Protein AF-A0AB37XMK6-F1 (afdb_monomer_lite)

InterPro domains:
  IPR027417 P-loop containing nucleoside triphosphate hydrolase [G3DSA:3.40.50.300] (1-75)

pLDDT: mean 85.61, std 7.87, range [52.38, 94.75]

Foldseek 3Di:
DVPDDDDDPVVDPDDDPVPDDDDLAAPPPVVVVVLLVVQVPDPDPPRDDDDDDDPDRCRVVNSVSVVVVVVVVVD

Organism: Staphylococcus aureus (NCBI:txid1280)

Secondary structure (DSSP, 8-state):
--S-----GGG-S-SSGGGSPPP-S-TT-HHHHHHHHHHHT---TT--------SSS-HHHHHHHHHHHHHHH--

Sequence (75 aa):
DALTRPFEPSQFNFKTTAELEPFLGVLGQERAVEALQFGVAMPRPGYNVYVMGEPGPGRFSFVRRYLKAEGKRLQ

Radius of gyration: 18.02 Å; chains: 1; bounding box: 35×29×50 Å

Structure (mmCIF, N/CA/C/O backbone):
data_AF-A0AB37XMK6-F1
#
_entry.id   AF-A0AB37XMK6-F1
#
loop_
_atom_site.group_PDB
_atom_site.id
_atom_site.type_symbol
_atom_site.label_atom_id
_atom_site.label_alt_id
_atom_site.label_comp_id
_atom_site.label_asym_id
_atom_site.label_entity_id
_atom_site.label_seq_id
_atom_site.pdbx_PDB_ins_code
_atom_site.Cartn_x
_atom_site.Cartn_y
_atom_site.Cartn_z
_atom_site.occupancy
_atom_site.B_iso_or_equiv
_atom_site.auth_seq_id
_atom_site.auth_comp_id
_atom_site.auth_asym_id
_atom_site.auth_atom_id
_atom_site.pdbx_PDB_model_num
ATOM 1 N N . ASP A 1 1 ? 19.935 -13.792 -26.193 1.00 56.81 1 ASP A N 1
ATOM 2 C CA . ASP A 1 1 ? 18.523 -13.636 -26.609 1.00 56.81 1 ASP A CA 1
ATOM 3 C C . ASP A 1 1 ? 17.490 -14.306 -25.697 1.00 56.81 1 ASP A C 1
ATOM 5 O O . ASP A 1 1 ? 16.381 -13.806 -25.629 1.00 56.81 1 ASP A O 1
ATOM 9 N N . ALA A 1 2 ? 17.815 -15.353 -24.920 1.00 71.62 2 ALA A N 1
ATOM 10 C CA . ALA A 1 2 ? 16.862 -15.992 -23.987 1.00 71.62 2 ALA A CA 1
ATOM 11 C C . ALA A 1 2 ? 16.824 -15.404 -22.550 1.00 71.62 2 ALA A C 1
ATOM 13 O O . ALA A 1 2 ? 16.147 -15.952 -21.685 1.00 71.62 2 ALA A O 1
ATOM 14 N N . LEU A 1 3 ? 17.573 -14.326 -22.269 1.00 86.25 3 LEU A N 1
ATOM 15 C CA . LEU A 1 3 ? 17.752 -13.767 -20.912 1.00 86.25 3 LEU A CA 1
ATOM 16 C C . LEU A 1 3 ? 17.104 -12.393 -20.706 1.00 86.25 3 LEU A C 1
ATOM 18 O O . LEU A 1 3 ? 17.116 -11.871 -19.593 1.00 86.25 3 LEU A O 1
ATOM 22 N N . THR A 1 4 ? 16.561 -11.788 -21.761 1.00 87.56 4 THR A N 1
ATOM 23 C CA . THR A 1 4 ? 15.905 -10.483 -21.684 1.00 87.56 4 THR A CA 1
ATOM 24 C C . THR A 1 4 ? 14.486 -10.581 -22.212 1.00 87.56 4 THR A C 1
ATOM 26 O O . THR A 1 4 ? 14.178 -11.377 -23.097 1.00 87.56 4 THR A O 1
ATOM 29 N N . ARG A 1 5 ? 13.605 -9.754 -21.648 1.00 86.25 5 ARG A N 1
ATOM 30 C CA . ARG A 1 5 ? 12.246 -9.567 -22.146 1.00 86.25 5 ARG A CA 1
ATOM 31 C C . ARG A 1 5 ? 12.167 -8.154 -22.733 1.00 86.25 5 ARG A C 1
ATOM 33 O O . ARG A 1 5 ? 12.026 -7.210 -21.956 1.00 86.25 5 ARG A O 1
ATOM 40 N N . PRO A 1 6 ? 12.365 -7.986 -24.054 1.00 87.81 6 PRO A N 1
ATOM 41 C CA . PRO A 1 6 ? 12.356 -6.669 -24.675 1.00 87.81 6 PRO A CA 1
ATOM 42 C C . PRO A 1 6 ? 10.952 -6.068 -24.629 1.00 87.81 6 PRO A C 1
ATOM 44 O O . PRO A 1 6 ? 9.949 -6.785 -24.593 1.00 87.81 6 PRO A O 1
ATOM 47 N N . PHE A 1 7 ? 10.891 -4.742 -24.625 1.00 89.00 7 PHE A N 1
ATOM 48 C CA . PHE A 1 7 ? 9.646 -3.996 -24.667 1.00 89.00 7 PHE A CA 1
ATOM 49 C C . PHE A 1 7 ? 9.854 -2.743 -25.528 1.00 89.00 7 PHE A C 1
ATOM 51 O O . PHE A 1 7 ? 10.900 -2.102 -25.452 1.00 89.00 7 PHE A O 1
ATOM 58 N N . GLU A 1 8 ? 8.862 -2.401 -26.350 1.00 91.00 8 GLU A N 1
ATOM 59 C CA . GLU A 1 8 ? 8.902 -1.214 -27.209 1.00 91.00 8 GLU A CA 1
ATOM 60 C C . GLU A 1 8 ? 8.444 0.037 -26.446 1.00 91.00 8 GLU A C 1
ATOM 62 O O . GLU A 1 8 ? 7.336 0.024 -25.905 1.00 91.00 8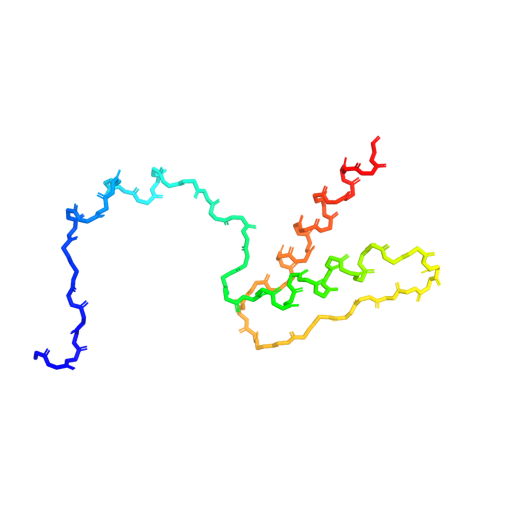 GLU A O 1
ATOM 67 N N . PRO A 1 9 ? 9.213 1.139 -26.404 1.00 87.75 9 PRO A N 1
ATOM 68 C CA . PRO A 1 9 ? 8.810 2.353 -25.687 1.00 87.75 9 PRO A CA 1
ATOM 69 C C . PRO A 1 9 ? 7.478 2.948 -26.163 1.00 87.75 9 PRO A C 1
ATOM 71 O O . PRO A 1 9 ? 6.756 3.549 -25.373 1.00 87.75 9 PRO A O 1
ATOM 74 N N . SER A 1 10 ? 7.117 2.732 -27.432 1.00 90.00 10 SER A N 1
ATOM 75 C CA . SER A 1 10 ? 5.854 3.190 -28.023 1.00 90.00 10 SER A CA 1
ATOM 76 C C . SER A 1 10 ? 4.604 2.541 -27.421 1.00 90.00 10 SER A C 1
ATOM 78 O O . SER A 1 10 ? 3.499 2.968 -27.739 1.00 90.00 10 SER A O 1
ATOM 80 N N . GLN A 1 11 ? 4.746 1.515 -26.573 1.00 92.75 11 GLN A N 1
ATOM 81 C CA . GLN A 1 11 ? 3.616 0.907 -25.862 1.00 92.75 11 GLN A CA 1
ATOM 82 C C . GLN A 1 11 ? 3.096 1.764 -24.697 1.00 92.75 11 GLN A C 1
ATOM 84 O O . GLN A 1 11 ? 2.029 1.480 -24.157 1.00 92.75 11 GLN A O 1
ATOM 89 N N . PHE A 1 12 ? 3.853 2.781 -24.276 1.00 91.62 12 PHE A N 1
ATOM 90 C CA . PHE A 1 12 ? 3.495 3.647 -23.160 1.00 91.62 12 PHE A CA 1
ATOM 91 C C . PHE A 1 12 ? 2.986 5.003 -23.647 1.00 91.62 12 PHE A C 1
ATOM 93 O O . PHE A 1 12 ? 3.546 5.611 -24.555 1.00 91.62 12 PHE A O 1
ATOM 100 N N . ASN A 1 13 ? 1.953 5.512 -22.976 1.00 92.44 13 ASN A N 1
ATOM 101 C CA . ASN A 1 13 ? 1.337 6.806 -23.284 1.00 92.44 13 ASN A CA 1
ATOM 102 C C . ASN A 1 13 ? 1.985 7.984 -22.527 1.00 92.44 13 ASN A C 1
ATOM 104 O O . ASN A 1 13 ? 1.352 9.022 -22.361 1.00 92.44 13 ASN A O 1
ATOM 108 N N . PHE A 1 14 ? 3.215 7.826 -22.034 1.00 93.94 14 PHE A N 1
ATOM 109 C CA . PHE A 1 14 ? 3.957 8.851 -21.292 1.00 93.94 14 PHE A CA 1
ATOM 110 C C . PHE A 1 14 ? 5.416 8.889 -21.754 1.00 93.94 14 PHE A C 1
ATOM 112 O O . PHE A 1 14 ? 5.958 7.866 -22.176 1.00 93.94 14 PHE A O 1
ATOM 119 N N . LYS A 1 15 ? 6.065 10.058 -21.670 1.00 90.50 15 LYS A N 1
ATOM 120 C CA . LYS A 1 15 ? 7.488 10.198 -22.042 1.00 90.50 15 LYS A CA 1
ATOM 121 C C . LYS A 1 15 ? 8.420 10.024 -20.851 1.00 90.50 15 LYS A C 1
ATOM 123 O O . LYS A 1 15 ? 9.509 9.474 -20.992 1.00 90.50 15 LYS A O 1
ATOM 128 N N . THR A 1 16 ? 8.001 10.491 -19.681 1.00 92.12 16 THR A N 1
ATOM 129 C CA . THR A 1 16 ? 8.778 10.428 -18.442 1.00 92.12 16 THR A CA 1
ATOM 130 C C . THR A 1 16 ? 7.911 9.958 -17.280 1.00 92.12 16 THR A C 1
ATOM 132 O O . THR A 1 16 ? 6.708 10.200 -17.243 1.00 92.12 16 THR A O 1
ATOM 135 N N . THR A 1 17 ? 8.516 9.318 -16.278 1.00 91.44 17 THR A N 1
ATOM 136 C CA . THR A 1 17 ? 7.787 8.874 -15.075 1.00 91.44 17 THR A CA 1
ATOM 137 C C . THR A 1 17 ? 7.262 10.034 -14.226 1.00 91.44 17 THR A C 1
ATOM 139 O O . THR A 1 17 ? 6.476 9.800 -13.317 1.00 91.44 17 THR A O 1
ATOM 142 N N . ALA A 1 18 ? 7.687 11.272 -14.502 1.00 93.31 18 ALA A N 1
ATOM 143 C CA . ALA A 1 18 ? 7.162 12.471 -13.854 1.00 93.31 18 ALA A CA 1
ATOM 144 C C . ALA A 1 18 ? 5.727 12.807 -14.301 1.00 93.31 18 ALA A C 1
ATOM 146 O O . ALA A 1 18 ? 5.026 13.518 -13.591 1.00 93.31 18 ALA A O 1
ATOM 147 N N . GLU A 1 19 ? 5.292 12.291 -15.454 1.00 94.75 19 GLU A N 1
ATOM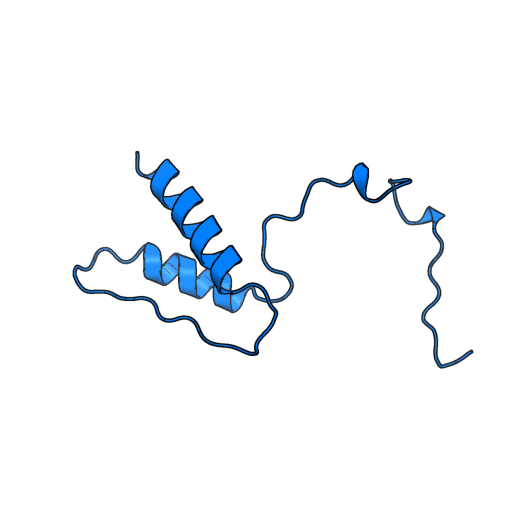 148 C CA . GLU A 1 19 ? 3.928 12.460 -15.976 1.00 94.75 19 GLU A CA 1
ATOM 149 C C . GLU A 1 19 ? 2.934 11.459 -15.369 1.00 94.75 19 GLU A C 1
ATOM 151 O O . GLU A 1 19 ? 1.733 11.553 -15.611 1.00 94.75 19 GLU A O 1
ATOM 156 N N . LEU A 1 20 ? 3.423 10.473 -14.613 1.00 91.94 20 LEU A N 1
ATOM 157 C CA . LEU A 1 20 ? 2.584 9.445 -14.019 1.00 91.94 20 LEU A CA 1
ATOM 158 C C . LEU A 1 20 ? 2.008 9.917 -12.691 1.00 91.94 20 LEU A C 1
ATOM 160 O O . LEU A 1 20 ? 2.731 10.375 -11.805 1.00 91.94 20 LEU A O 1
ATOM 164 N N . GLU A 1 21 ? 0.709 9.691 -12.521 1.00 89.00 21 GLU A N 1
ATOM 165 C CA . GLU A 1 21 ? 0.082 9.810 -11.213 1.00 89.00 21 GLU A CA 1
ATOM 166 C C . GLU A 1 21 ? 0.727 8.815 -10.238 1.00 89.00 21 GLU A C 1
ATOM 168 O O . GLU A 1 21 ? 0.876 7.629 -10.569 1.00 89.00 21 GLU A O 1
ATOM 173 N N . PRO A 1 22 ? 1.118 9.253 -9.026 1.00 83.94 22 PRO A N 1
ATOM 174 C CA . PRO A 1 22 ? 1.757 8.357 -8.084 1.00 83.94 22 PRO A CA 1
ATOM 175 C C . PRO A 1 22 ? 0.815 7.207 -7.727 1.00 83.94 22 PRO A C 1
ATOM 177 O O . PRO A 1 22 ? -0.334 7.412 -7.334 1.00 83.94 22 PRO A O 1
ATOM 180 N N . PHE A 1 23 ? 1.307 5.973 -7.809 1.00 82.31 23 PHE A N 1
ATOM 181 C CA . PHE A 1 23 ? 0.531 4.826 -7.363 1.00 82.31 23 PHE A CA 1
ATOM 182 C C . PHE A 1 23 ? 0.397 4.858 -5.838 1.00 82.31 23 PHE A C 1
ATOM 184 O O . PHE A 1 23 ? 1.385 4.871 -5.101 1.00 82.31 23 PHE A O 1
ATOM 191 N N . LEU A 1 24 ? -0.843 4.907 -5.353 1.00 71.81 24 LEU A N 1
ATOM 192 C CA . LEU A 1 24 ? -1.133 5.097 -3.931 1.00 71.81 24 LEU A CA 1
ATOM 193 C C . LEU A 1 24 ? -1.471 3.796 -3.188 1.00 71.81 24 LEU A C 1
ATOM 195 O O . LEU A 1 24 ? -1.650 3.831 -1.969 1.00 71.81 24 LEU A O 1
ATOM 199 N N . GLY A 1 25 ? -1.556 2.677 -3.911 1.00 73.38 25 GLY A N 1
ATOM 200 C CA . GLY A 1 25 ? -1.863 1.356 -3.370 1.00 73.38 25 GLY A CA 1
ATOM 201 C C . GLY A 1 25 ? -0.624 0.543 -2.990 1.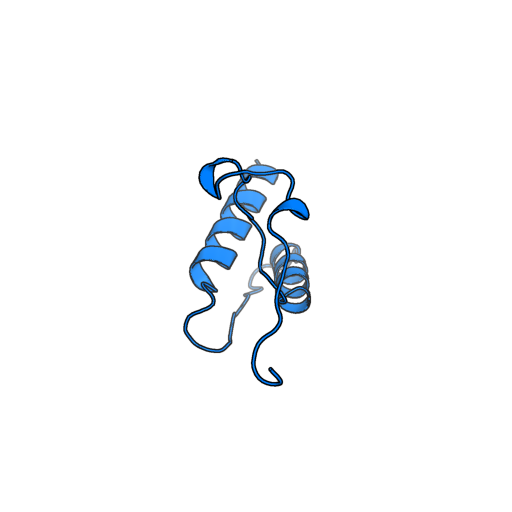00 73.38 25 GLY A C 1
ATOM 202 O O . GLY A 1 25 ? 0.493 1.057 -2.921 1.00 73.38 25 GLY A O 1
ATOM 203 N N . VAL A 1 26 ? -0.830 -0.757 -2.772 1.00 77.19 26 VAL A N 1
ATOM 204 C CA . VAL A 1 26 ? 0.249 -1.742 -2.593 1.00 77.19 26 VAL A CA 1
ATOM 205 C C . VAL A 1 26 ? 0.236 -2.704 -3.765 1.00 77.19 26 VAL A C 1
ATOM 207 O O . VAL A 1 26 ? -0.812 -3.241 -4.115 1.00 77.19 26 VAL A O 1
ATOM 210 N N . LEU A 1 27 ? 1.401 -2.926 -4.369 1.00 81.31 27 LEU A N 1
ATOM 211 C CA . LEU A 1 27 ? 1.546 -3.850 -5.489 1.00 81.31 27 LEU A CA 1
ATOM 212 C C . LEU A 1 27 ? 1.550 -5.296 -4.983 1.00 81.31 27 LEU A C 1
ATOM 214 O O . LEU A 1 27 ? 2.355 -5.642 -4.120 1.00 81.31 27 LEU A O 1
ATOM 218 N N . GLY A 1 28 ? 0.664 -6.132 -5.530 1.00 84.56 28 GLY A N 1
ATOM 219 C CA . GLY A 1 28 ? 0.647 -7.580 -5.289 1.00 84.56 28 GLY A CA 1
ATOM 220 C C . GLY A 1 28 ? 0.284 -8.009 -3.864 1.00 84.56 28 GLY A C 1
ATOM 221 O O . GLY A 1 28 ? 0.601 -9.126 -3.473 1.00 84.56 28 GLY A O 1
ATOM 222 N N . GLN A 1 29 ? -0.345 -7.134 -3.072 1.00 86.69 29 GLN A N 1
ATOM 223 C CA . GLN A 1 29 ? -0.676 -7.398 -1.663 1.00 86.69 29 GLN A CA 1
ATOM 224 C C . GLN A 1 29 ? -2.176 -7.254 -1.379 1.00 86.69 29 GLN A C 1
ATOM 226 O O . GLN A 1 29 ? -2.568 -6.773 -0.317 1.00 86.69 29 GLN A O 1
ATOM 231 N N . GLU A 1 30 ? -3.020 -7.674 -2.321 1.00 88.19 30 GLU A N 1
ATOM 232 C CA . GLU A 1 30 ? -4.488 -7.568 -2.245 1.00 88.19 30 GLU A CA 1
ATOM 233 C C . GLU A 1 30 ? -5.034 -8.135 -0.927 1.00 88.19 30 GLU A C 1
ATOM 235 O O . GLU A 1 30 ? -5.701 -7.427 -0.174 1.00 88.19 30 GLU A O 1
ATOM 240 N N . ARG A 1 31 ? -4.601 -9.347 -0.550 1.00 90.00 31 ARG A N 1
ATOM 241 C CA . ARG A 1 31 ? -4.985 -9.983 0.722 1.00 90.00 31 ARG A CA 1
ATOM 242 C C . ARG A 1 31 ? -4.653 -9.130 1.951 1.00 90.00 31 ARG A C 1
ATOM 244 O O . ARG A 1 31 ? -5.387 -9.137 2.936 1.00 90.00 31 ARG A O 1
ATOM 251 N N . ALA A 1 32 ? -3.520 -8.428 1.940 1.00 88.94 32 ALA A N 1
ATOM 252 C 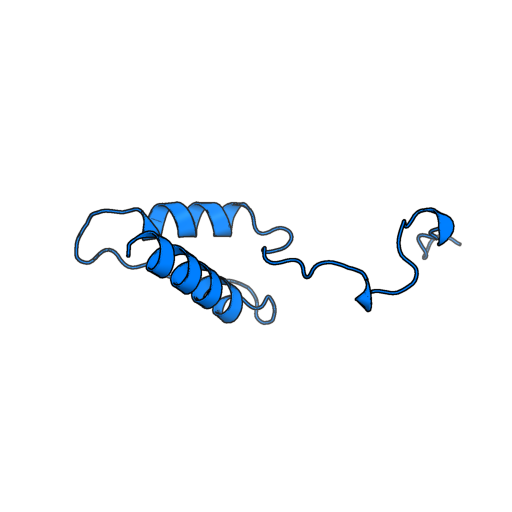CA . ALA A 1 32 ? -3.118 -7.588 3.067 1.00 88.94 32 ALA A CA 1
ATOM 253 C C . ALA A 1 32 ? -3.980 -6.320 3.163 1.00 88.94 32 ALA A C 1
ATOM 255 O O . ALA A 1 32 ? -4.264 -5.860 4.269 1.00 88.94 32 ALA A O 1
ATOM 256 N N . VAL A 1 33 ? -4.409 -5.776 2.020 1.00 88.81 33 VAL A N 1
ATOM 257 C CA . VAL A 1 33 ? -5.324 -4.629 1.959 1.00 88.81 33 VAL A CA 1
ATOM 258 C C . VAL A 1 33 ? -6.689 -5.015 2.527 1.00 88.81 33 VAL A C 1
ATOM 260 O O . VAL A 1 33 ? -7.190 -4.322 3.410 1.00 88.81 33 VAL A O 1
ATOM 263 N N . GLU A 1 34 ? -7.250 -6.141 2.090 1.00 90.62 34 GLU A N 1
ATOM 264 C CA . GLU A 1 34 ? -8.547 -6.642 2.564 1.00 90.62 34 GLU A CA 1
ATOM 265 C C . GLU A 1 34 ? -8.541 -6.923 4.073 1.00 90.62 34 GLU A C 1
ATOM 267 O O . GLU A 1 34 ? -9.444 -6.505 4.797 1.00 90.62 34 GLU A O 1
ATOM 272 N N . ALA A 1 35 ? -7.487 -7.572 4.581 1.00 91.62 35 ALA A N 1
ATOM 273 C CA . ALA A 1 35 ? -7.350 -7.848 6.010 1.00 91.62 35 ALA A CA 1
ATOM 274 C C . ALA A 1 35 ? -7.273 -6.560 6.849 1.00 91.62 35 ALA A C 1
ATOM 276 O O . ALA A 1 35 ? -7.850 -6.488 7.937 1.00 91.62 35 ALA A O 1
ATOM 277 N N . LEU A 1 36 ? -6.580 -5.532 6.344 1.00 90.44 36 LEU A N 1
ATOM 278 C CA . LEU A 1 36 ? -6.496 -4.233 7.006 1.00 90.44 36 LEU A CA 1
ATOM 279 C C . LEU A 1 36 ? -7.849 -3.508 6.992 1.00 90.44 36 LEU A C 1
ATOM 281 O O . LEU A 1 36 ? -8.254 -2.979 8.024 1.00 90.44 36 LEU A O 1
ATOM 285 N N . GLN A 1 37 ? -8.558 -3.521 5.860 1.00 90.12 37 GLN A N 1
ATOM 286 C CA . GLN A 1 37 ? -9.912 -2.969 5.738 1.00 90.12 37 GLN A CA 1
ATOM 287 C C . GLN A 1 37 ? -10.865 -3.616 6.742 1.00 90.12 37 GLN A C 1
ATOM 289 O O . GLN A 1 37 ? -11.523 -2.914 7.508 1.00 90.12 37 GLN A O 1
ATOM 294 N N . PHE A 1 38 ? -10.878 -4.94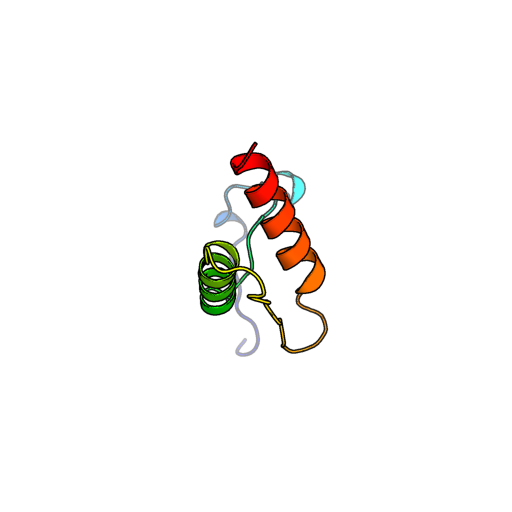9 6.791 1.00 90.81 38 PHE A N 1
ATOM 295 C CA . PHE A 1 38 ? -11.691 -5.708 7.734 1.00 90.81 38 PHE A CA 1
ATOM 296 C C . PHE A 1 38 ? -11.349 -5.372 9.191 1.00 90.81 38 PHE A C 1
ATOM 298 O O . PHE A 1 38 ? -12.237 -5.078 9.988 1.00 90.81 38 PHE A O 1
ATOM 305 N N . GLY A 1 39 ? -10.058 -5.379 9.539 1.00 91.06 39 GLY A N 1
ATOM 306 C CA . GLY A 1 39 ? -9.612 -5.132 10.908 1.00 91.06 39 GLY A CA 1
ATOM 307 C C . GLY A 1 39 ? -9.927 -3.719 11.404 1.00 91.06 39 GLY A C 1
ATOM 308 O O . GLY A 1 39 ? -10.306 -3.553 12.559 1.00 91.06 39 GLY A O 1
ATOM 309 N N . VAL A 1 40 ? -9.810 -2.711 10.535 1.00 89.31 40 VAL A N 1
ATOM 310 C CA . VAL A 1 40 ? -10.118 -1.308 10.865 1.00 89.31 40 VAL A CA 1
ATOM 311 C C . VAL A 1 40 ? -11.625 -1.056 10.939 1.00 89.31 40 VAL A C 1
ATOM 313 O O . VAL A 1 40 ? -12.064 -0.256 11.759 1.00 89.31 40 VAL A O 1
ATOM 316 N N . ALA A 1 41 ? -12.425 -1.754 10.130 1.00 89.38 41 ALA A N 1
ATOM 317 C CA . ALA A 1 41 ? -13.881 -1.639 10.150 1.00 89.38 41 ALA A CA 1
ATOM 318 C C . ALA A 1 41 ? -14.543 -2.341 11.352 1.00 89.38 41 ALA A C 1
ATOM 320 O O . ALA A 1 41 ? -15.759 -2.240 11.516 1.00 89.38 41 ALA A O 1
ATOM 321 N N . MET A 1 42 ? -13.787 -3.066 12.187 1.00 90.81 42 MET A N 1
ATOM 322 C CA . MET A 1 42 ? -14.351 -3.847 13.285 1.00 90.81 42 MET A CA 1
ATOM 323 C C . MET A 1 42 ? -14.826 -2.958 14.452 1.00 90.81 42 MET A C 1
ATOM 325 O O . MET A 1 42 ? -13.995 -2.368 15.145 1.00 90.81 42 MET A O 1
ATOM 329 N N . PRO A 1 43 ? -16.137 -2.914 14.774 1.00 83.00 43 PRO A N 1
ATOM 330 C CA . PRO A 1 43 ? -16.680 -2.031 15.806 1.00 83.00 43 PRO A CA 1
ATOM 331 C C . PRO A 1 43 ? -16.591 -2.670 17.202 1.00 83.00 43 PRO A C 1
ATOM 333 O O . PRO A 1 43 ? -17.571 -2.718 17.946 1.00 83.00 43 PRO A O 1
ATOM 336 N N . ARG A 1 44 ? -15.423 -3.217 17.564 1.00 88.75 44 ARG A N 1
ATOM 337 C CA . ARG A 1 44 ? -15.202 -3.872 18.860 1.00 88.75 44 ARG A CA 1
ATOM 338 C C . ARG A 1 44 ? -14.041 -3.217 19.614 1.00 88.75 44 ARG A C 1
ATOM 340 O O . ARG A 1 44 ? -12.902 -3.301 19.154 1.00 88.75 44 ARG A O 1
ATOM 347 N N . PRO A 1 45 ? -14.288 -2.626 20.798 1.00 85.12 45 PRO A N 1
ATOM 348 C CA . PRO A 1 45 ? -13.220 -2.112 21.648 1.00 85.12 45 PRO A CA 1
ATOM 349 C C . PRO A 1 45 ? -12.188 -3.195 21.982 1.00 85.12 45 PRO A C 1
ATOM 351 O O . PRO A 1 45 ? -12.543 -4.338 22.272 1.00 85.12 45 PRO A O 1
ATOM 354 N N . GLY A 1 46 ? -10.907 -2.827 21.938 1.00 86.25 46 GLY A N 1
ATOM 355 C CA . GLY A 1 46 ? -9.793 -3.741 22.211 1.00 86.25 46 GLY A CA 1
ATOM 356 C C . GLY A 1 46 ? -9.398 -4.650 21.042 1.00 86.25 46 GLY A C 1
ATOM 357 O O . GLY A 1 46 ? -8.537 -5.510 21.219 1.00 86.25 46 GLY A O 1
ATOM 358 N N . TYR A 1 47 ? -9.991 -4.475 19.856 1.00 88.31 47 TYR A N 1
ATOM 359 C CA . TYR A 1 47 ? -9.533 -5.153 18.645 1.00 88.31 47 TYR A CA 1
ATOM 360 C C . TYR A 1 47 ? -8.251 -4.496 18.118 1.00 88.31 47 TYR A C 1
ATOM 362 O O . TYR A 1 47 ? -8.209 -3.286 17.904 1.00 88.31 47 TYR A O 1
ATOM 370 N N . ASN A 1 48 ? -7.202 -5.293 17.912 1.00 90.62 48 ASN A N 1
ATOM 371 C CA . ASN A 1 48 ? -5.893 -4.815 17.468 1.00 90.62 48 ASN A CA 1
ATOM 372 C C . ASN A 1 48 ? -5.504 -5.472 16.142 1.00 90.62 48 ASN A C 1
ATOM 374 O O . ASN A 1 48 ? -5.796 -6.645 15.913 1.00 90.62 48 ASN A O 1
ATOM 378 N N . VAL A 1 49 ? -4.796 -4.727 15.291 1.00 90.31 49 VAL A N 1
ATOM 379 C CA . VAL A 1 49 ? -4.263 -5.226 14.016 1.00 90.31 49 VAL A CA 1
ATOM 380 C C . VAL A 1 49 ? -2.746 -5.354 14.116 1.00 90.31 49 VAL A C 1
ATOM 382 O O . VAL A 1 49 ? -2.062 -4.417 14.525 1.00 90.31 49 VAL A O 1
ATOM 385 N N . TYR A 1 50 ? -2.218 -6.506 13.705 1.00 91.56 50 TYR A N 1
ATOM 386 C CA . TYR A 1 50 ? -0.785 -6.772 13.624 1.00 91.56 50 TYR A CA 1
ATOM 387 C C . TYR A 1 50 ? -0.385 -7.090 12.181 1.00 91.56 50 TYR A C 1
ATOM 389 O O . TYR A 1 50 ? -1.085 -7.827 11.488 1.00 91.56 50 TYR A O 1
ATOM 397 N N . VAL A 1 51 ? 0.733 -6.523 11.716 1.00 89.44 51 VAL A N 1
ATOM 398 C CA . VAL A 1 51 ? 1.158 -6.598 10.309 1.00 89.44 51 VAL A CA 1
ATOM 399 C C . VAL A 1 51 ? 2.563 -7.187 10.206 1.00 89.44 51 VAL A C 1
ATOM 401 O O . VAL A 1 51 ? 3.515 -6.664 10.781 1.00 89.44 51 VAL A O 1
ATOM 404 N N . MET A 1 52 ? 2.693 -8.260 9.423 1.00 89.19 52 MET A N 1
ATOM 405 C CA . MET A 1 52 ? 3.907 -9.075 9.255 1.00 89.19 52 MET A CA 1
ATOM 406 C C . MET A 1 52 ? 4.311 -9.209 7.782 1.00 89.19 52 MET A C 1
ATOM 408 O O . MET A 1 52 ? 3.524 -8.901 6.891 1.00 89.19 52 MET A O 1
ATOM 412 N N . GLY A 1 53 ? 5.551 -9.636 7.522 1.00 85.31 53 GLY A N 1
ATOM 413 C CA . GLY A 1 53 ? 6.097 -9.849 6.174 1.00 85.31 53 GLY A CA 1
ATOM 414 C C . GLY A 1 53 ? 7.617 -9.664 6.085 1.00 85.31 53 GLY A C 1
ATOM 415 O O . GLY A 1 53 ? 8.269 -9.323 7.075 1.00 85.31 53 GLY A O 1
ATOM 416 N N . GLU A 1 54 ? 8.159 -9.822 4.880 1.00 85.19 54 GLU A N 1
ATOM 417 C CA . GLU A 1 54 ? 9.584 -9.620 4.563 1.00 85.19 54 GLU A CA 1
ATOM 418 C C . GLU A 1 54 ? 10.002 -8.146 4.643 1.00 85.19 54 GLU A C 1
ATOM 420 O O . GLU A 1 54 ? 9.178 -7.285 4.313 1.00 85.19 54 GLU A O 1
ATOM 425 N N . PRO A 1 55 ? 11.215 -7.786 5.110 1.00 80.31 55 PRO A N 1
ATOM 426 C CA . PRO A 1 55 ? 11.707 -6.401 5.157 1.00 80.31 55 PRO A CA 1
ATOM 427 C C . PRO A 1 55 ? 11.729 -5.718 3.778 1.00 80.31 55 PRO A C 1
ATOM 429 O O . PRO A 1 55 ? 11.911 -6.376 2.762 1.00 80.31 55 PRO A O 1
ATOM 432 N N . GLY A 1 56 ? 11.548 -4.389 3.727 1.00 75.38 56 GLY A N 1
ATOM 433 C CA . GLY A 1 56 ? 11.618 -3.606 2.474 1.00 75.38 56 GLY A CA 1
ATOM 434 C C . GLY A 1 56 ? 10.311 -3.203 1.748 1.00 75.38 56 GLY A C 1
ATOM 435 O O . GLY A 1 56 ? 10.326 -2.155 1.110 1.00 75.38 56 GLY A O 1
ATOM 436 N N . PRO A 1 57 ? 9.146 -3.876 1.867 1.00 72.44 57 PRO A N 1
ATOM 437 C CA . PRO A 1 57 ? 7.952 -3.567 1.070 1.00 72.44 57 PRO A CA 1
ATOM 438 C C . PRO A 1 57 ? 7.133 -2.380 1.605 1.00 72.44 57 PRO A C 1
ATOM 440 O O . PRO A 1 57 ? 5.948 -2.257 1.317 1.00 72.44 57 PRO A O 1
ATOM 443 N N . GLY A 1 58 ? 7.722 -1.513 2.436 1.00 80.25 58 GLY A N 1
ATOM 444 C CA . GLY A 1 58 ? 7.051 -0.292 2.898 1.00 80.25 58 GLY A CA 1
ATOM 445 C C . GLY A 1 58 ? 5.794 -0.518 3.752 1.00 80.25 58 GLY A C 1
ATOM 446 O O . GLY A 1 58 ? 4.947 0.370 3.820 1.00 80.25 58 GLY A O 1
ATOM 447 N N . ARG A 1 59 ? 5.669 -1.674 4.429 1.00 86.44 59 ARG A N 1
ATOM 448 C CA . ARG A 1 59 ? 4.490 -2.074 5.235 1.00 86.44 59 ARG A CA 1
ATOM 449 C C . ARG A 1 59 ? 4.022 -0.985 6.201 1.00 86.44 59 ARG A C 1
ATOM 451 O O . ARG A 1 59 ? 2.839 -0.662 6.238 1.00 86.44 59 ARG A O 1
ATOM 458 N N . PHE A 1 60 ? 4.952 -0.375 6.935 1.00 87.56 60 PHE A N 1
ATOM 459 C CA . PHE A 1 60 ? 4.637 0.715 7.859 1.00 87.56 60 PHE A CA 1
ATOM 460 C C . PHE A 1 60 ? 4.072 1.946 7.137 1.00 87.56 60 PHE A C 1
ATOM 462 O O . PHE A 1 60 ? 3.041 2.485 7.539 1.00 87.56 60 PHE A O 1
ATOM 469 N N . SER A 1 61 ? 4.724 2.374 6.052 1.00 87.50 61 SER A N 1
ATOM 470 C CA . SER A 1 61 ? 4.295 3.523 5.248 1.00 87.50 61 SER A CA 1
ATOM 471 C C . SER A 1 61 ? 2.899 3.312 4.670 1.00 87.50 61 SER A C 1
ATOM 473 O O . SER A 1 61 ? 2.070 4.220 4.742 1.00 87.50 61 SER A O 1
ATOM 475 N N . PHE A 1 62 ? 2.618 2.109 4.165 1.00 86.62 62 PHE A N 1
ATOM 476 C CA . PHE A 1 62 ? 1.298 1.739 3.668 1.00 86.62 62 PHE A CA 1
ATOM 477 C C . PHE A 1 62 ? 0.227 1.809 4.762 1.00 86.62 62 PHE A C 1
ATOM 479 O O . PHE A 1 62 ? -0.740 2.555 4.616 1.00 86.62 62 PHE A O 1
ATOM 486 N N . VAL A 1 63 ? 0.417 1.099 5.881 1.00 89.38 63 VAL A N 1
ATOM 487 C CA . VAL A 1 63 ? -0.565 1.053 6.980 1.00 89.38 63 VAL A CA 1
ATOM 488 C C . VAL A 1 63 ? -0.835 2.456 7.518 1.00 89.38 63 VAL A C 1
ATOM 490 O O . VAL A 1 63 ? -1.986 2.863 7.666 1.00 89.38 63 VAL A O 1
ATOM 493 N N . ARG A 1 64 ? 0.219 3.246 7.747 1.00 89.56 64 ARG A N 1
ATOM 494 C CA . ARG A 1 64 ? 0.089 4.624 8.234 1.00 89.56 64 ARG A CA 1
ATOM 495 C C . ARG A 1 64 ? -0.699 5.501 7.267 1.00 89.56 64 ARG A C 1
ATOM 497 O O . ARG A 1 64 ? -1.489 6.338 7.701 1.00 89.56 64 ARG A O 1
ATOM 504 N N . ARG A 1 65 ? -0.460 5.350 5.966 1.00 87.62 65 ARG A N 1
ATOM 505 C CA . ARG A 1 65 ? -1.166 6.101 4.930 1.00 87.62 65 ARG A CA 1
ATOM 506 C C . ARG A 1 65 ? -2.641 5.715 4.869 1.00 87.62 65 ARG A C 1
ATOM 508 O O . ARG A 1 65 ? -3.482 6.608 4.828 1.00 87.62 65 ARG A O 1
ATOM 515 N N . TYR A 1 66 ? -2.930 4.418 4.903 1.00 87.44 66 TYR A N 1
ATOM 516 C CA . TYR A 1 66 ? -4.288 3.890 4.903 1.00 87.44 66 TYR A CA 1
ATOM 517 C C . TYR A 1 66 ? -5.090 4.413 6.104 1.00 87.44 66 TYR A C 1
ATOM 519 O O . TYR A 1 66 ? -6.133 5.035 5.925 1.00 87.44 66 TYR A O 1
ATOM 527 N N . LEU A 1 67 ? -4.555 4.278 7.323 1.00 89.06 67 LEU A N 1
ATOM 528 C CA . LEU A 1 67 ? -5.223 4.741 8.547 1.00 89.06 67 LEU A CA 1
ATOM 529 C C . LEU A 1 67 ? -5.473 6.255 8.552 1.00 89.06 67 LEU A C 1
ATOM 531 O O . LEU A 1 67 ? -6.519 6.709 9.009 1.00 89.06 67 LEU A O 1
ATOM 535 N N . LYS A 1 68 ? -4.539 7.053 8.014 1.00 89.06 68 LYS A N 1
ATOM 536 C CA . LYS A 1 68 ? -4.739 8.502 7.849 1.00 89.06 68 LYS A CA 1
ATOM 537 C C . LYS A 1 68 ? -5.873 8.835 6.882 1.00 89.06 68 LYS A C 1
ATOM 539 O O . LYS A 1 68 ? -6.559 9.829 7.099 1.00 89.06 68 LYS A O 1
ATOM 544 N N . ALA A 1 69 ? -6.023 8.068 5.804 1.00 85.38 69 ALA A N 1
ATOM 545 C CA . ALA A 1 69 ? -7.103 8.270 4.846 1.00 85.38 69 ALA A CA 1
ATOM 546 C C . ALA A 1 69 ? -8.459 7.906 5.468 1.00 85.38 69 ALA A C 1
ATOM 548 O O . AL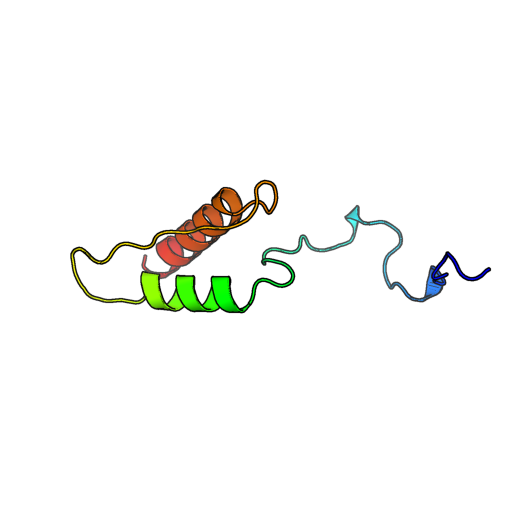A A 1 69 ? -9.390 8.701 5.383 1.00 85.38 69 ALA A O 1
ATOM 549 N N . GLU A 1 70 ? -8.541 6.773 6.170 1.00 84.25 70 GLU A N 1
ATOM 550 C CA . GLU A 1 70 ? -9.791 6.323 6.792 1.00 84.25 70 GLU A CA 1
ATOM 551 C C . GLU A 1 70 ? -10.220 7.220 7.961 1.00 84.25 70 GLU A C 1
ATOM 553 O O . GLU A 1 70 ? -11.387 7.584 8.069 1.00 84.25 70 GLU A O 1
ATOM 558 N N . GLY A 1 71 ? -9.276 7.683 8.787 1.00 82.25 71 GLY A N 1
ATOM 559 C CA . GLY A 1 71 ? -9.573 8.616 9.877 1.00 82.25 71 GLY A CA 1
ATOM 560 C C . GLY A 1 71 ? -10.136 9.962 9.404 1.00 82.25 71 GLY A C 1
ATOM 561 O O . GLY A 1 71 ? -10.966 10.540 10.095 1.00 82.25 71 GLY A O 1
ATOM 562 N N . LYS A 1 72 ? -9.742 10.444 8.215 1.00 77.81 72 LYS A N 1
ATOM 563 C CA . LYS A 1 72 ? -10.340 11.642 7.595 1.00 77.81 72 LYS A CA 1
ATOM 564 C C . LYS A 1 72 ? -11.767 11.413 7.096 1.00 77.81 72 LYS A C 1
ATOM 566 O O . LYS A 1 72 ? -12.498 12.379 6.953 1.00 77.81 72 LYS A O 1
ATOM 571 N N . ARG A 1 73 ? -12.141 10.169 6.785 1.00 74.25 73 ARG A N 1
ATOM 572 C CA . ARG A 1 73 ? -13.469 9.804 6.264 1.00 74.25 73 ARG A CA 1
ATOM 573 C C . ARG A 1 73 ? -14.525 9.700 7.368 1.00 74.25 73 ARG A C 1
ATOM 575 O O . ARG A 1 73 ? -15.713 9.776 7.083 1.00 74.25 73 ARG A O 1
ATOM 582 N N . LEU A 1 74 ? -14.079 9.473 8.604 1.00 63.34 74 LEU A N 1
ATOM 583 C CA . LEU A 1 74 ? -14.919 9.363 9.799 1.00 63.34 74 LEU A CA 1
ATOM 584 C C . LEU A 1 74 ? -15.127 10.710 10.523 1.00 63.34 74 LEU A C 1
ATOM 586 O O . LEU A 1 74 ? -15.808 10.733 11.547 1.00 63.34 74 LEU A O 1
ATOM 590 N N . GLN A 1 75 ? -14.524 11.793 10.021 1.00 52.38 75 GLN A N 1
ATOM 591 C CA . GLN A 1 75 ? -14.738 13.178 10.462 1.00 52.38 75 GLN A CA 1
ATOM 592 C C . GLN A 1 75 ? -15.760 13.858 9.556 1.00 52.38 75 GLN A C 1
ATOM 594 O O . GLN A 1 75 ? -16.559 14.650 10.098 1.00 52.38 75 GLN A O 1
#